Protein AF-A0A8J9T155-F1 (afdb_monomer_lite)

Sequence (86 aa):
KQLERLDDASTELMMGSGDTVWMMLGEAFLATSEDDATEFCEGQVEKMQSRVERLKGEETTIVDEQAELKKILYGRFGKSINLEDS

Organism: Phaeodactylum tricornutum (NCBI:txid2850)

pLDDT: mean 89.71, std 8.21, range [47.62, 98.06]

Structure (mmCIF, N/CA/C/O backbone):
data_AF-A0A8J9T155-F1
#
_entry.id   AF-A0A8J9T155-F1
#
loop_
_atom_site.group_PDB
_atom_site.id
_atom_site.type_symbol
_atom_site.label_atom_id
_atom_site.label_alt_id
_atom_site.label_comp_id
_atom_site.label_asym_id
_atom_site.label_entity_id
_atom_site.label_seq_id
_atom_site.pdbx_PDB_ins_code
_atom_site.Cartn_x
_atom_site.Cartn_y
_atom_site.Cartn_z
_atom_site.occupancy
_atom_site.B_iso_or_equiv
_atom_site.auth_seq_id
_atom_site.auth_comp_id
_atom_site.auth_asym_id
_atom_site.auth_atom_id
_atom_site.pdbx_PDB_model_num
ATOM 1 N N . LYS A 1 1 ? 9.583 1.254 0.851 1.00 73.69 1 LYS A N 1
ATOM 2 C CA . LYS A 1 1 ? 10.696 0.436 0.316 1.00 73.69 1 LYS A CA 1
ATOM 3 C C . LYS A 1 1 ? 10.376 -0.234 -1.017 1.00 73.69 1 LYS A C 1
ATOM 5 O O . LYS A 1 1 ? 11.026 0.139 -1.967 1.00 73.69 1 LYS A O 1
ATOM 10 N N . GLN A 1 2 ? 9.452 -1.200 -1.148 1.00 82.00 2 GLN A N 1
ATOM 11 C CA . GLN A 1 2 ? 9.183 -1.787 -2.484 1.00 82.00 2 GLN A CA 1
ATOM 12 C C . GLN A 1 2 ? 8.549 -0.786 -3.461 1.00 82.00 2 GLN A C 1
ATOM 14 O O . GLN A 1 2 ? 9.035 -0.673 -4.574 1.00 82.00 2 GLN A O 1
ATOM 19 N N . LEU A 1 3 ? 7.533 -0.036 -3.016 1.00 85.00 3 LEU A N 1
ATOM 20 C CA . LEU A 1 3 ? 6.886 1.007 -3.822 1.00 85.00 3 LEU A CA 1
ATOM 21 C C . LEU A 1 3 ? 7.883 2.085 -4.279 1.00 85.00 3 LEU A C 1
ATOM 23 O O . LEU A 1 3 ? 8.028 2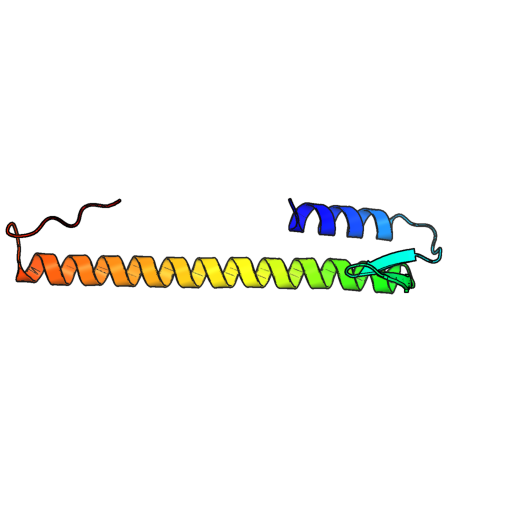.336 -5.459 1.00 85.00 3 LEU A O 1
ATOM 27 N N . GLU A 1 4 ? 8.616 2.637 -3.316 1.00 89.38 4 GLU A N 1
ATOM 28 C CA . GLU A 1 4 ? 9.700 3.608 -3.510 1.00 89.38 4 GLU A CA 1
ATOM 29 C C . GLU A 1 4 ? 10.748 3.120 -4.520 1.00 89.38 4 GLU A C 1
ATOM 31 O O . GLU A 1 4 ? 11.052 3.822 -5.465 1.00 89.38 4 GLU A O 1
ATOM 36 N N . ARG A 1 5 ? 11.204 1.863 -4.416 1.00 88.81 5 ARG A N 1
ATOM 37 C CA . ARG A 1 5 ? 12.149 1.290 -5.389 1.00 88.81 5 ARG A CA 1
ATOM 38 C C . ARG A 1 5 ? 11.582 1.174 -6.804 1.00 88.81 5 ARG A C 1
ATOM 40 O O . ARG A 1 5 ? 12.355 1.221 -7.749 1.00 88.81 5 ARG A O 1
ATOM 47 N N . LEU A 1 6 ? 10.279 0.927 -6.949 1.00 87.25 6 LEU A N 1
ATOM 48 C CA . LEU A 1 6 ? 9.634 0.867 -8.264 1.00 87.25 6 LEU A CA 1
ATOM 49 C C . LEU A 1 6 ? 9.482 2.264 -8.871 1.00 87.25 6 LEU A C 1
ATOM 51 O O . LEU A 1 6 ? 9.662 2.411 -10.073 1.00 87.25 6 LEU A O 1
ATOM 55 N N . ASP A 1 7 ? 9.191 3.260 -8.038 1.00 86.69 7 ASP A N 1
ATOM 56 C CA . ASP A 1 7 ? 9.094 4.669 -8.426 1.00 86.69 7 ASP A CA 1
ATOM 57 C C . ASP A 1 7 ? 10.465 5.232 -8.845 1.00 86.69 7 ASP A C 1
ATOM 59 O O . ASP A 1 7 ? 10.607 5.822 -9.918 1.00 86.69 7 ASP A O 1
ATOM 63 N N . ASP A 1 8 ? 11.503 4.933 -8.056 1.00 90.94 8 ASP A N 1
ATOM 64 C CA . ASP A 1 8 ? 12.897 5.253 -8.374 1.00 90.94 8 ASP A CA 1
ATOM 65 C C . ASP A 1 8 ? 13.318 4.595 -9.700 1.00 90.94 8 ASP A C 1
ATOM 67 O O . ASP A 1 8 ? 13.857 5.261 -10.580 1.00 90.94 8 ASP A O 1
ATOM 71 N N . ALA A 1 9 ? 13.018 3.301 -9.881 1.00 87.25 9 ALA A N 1
ATOM 72 C CA . ALA A 1 9 ? 13.340 2.577 -11.112 1.00 87.25 9 ALA A CA 1
ATOM 73 C C . ALA A 1 9 ? 12.599 3.138 -12.336 1.00 87.25 9 ALA A C 1
ATOM 75 O O . ALA A 1 9 ? 13.195 3.244 -13.403 1.00 87.25 9 ALA A O 1
ATOM 76 N N . SER A 1 10 ? 11.327 3.524 -12.188 1.00 86.62 10 SER A N 1
ATOM 77 C CA . SER A 1 10 ? 10.560 4.182 -13.255 1.00 86.62 10 SER A CA 1
ATOM 78 C C . SER A 1 10 ? 11.207 5.509 -13.663 1.00 86.62 10 SER A C 1
ATOM 80 O O . SER A 1 10 ? 11.408 5.788 -14.844 1.00 86.62 10 SER A O 1
ATOM 82 N N . THR A 1 11 ? 11.621 6.304 -12.673 1.00 87.81 11 THR A N 1
ATOM 83 C CA . THR A 1 11 ? 12.308 7.582 -12.896 1.00 87.81 11 THR A CA 1
ATOM 84 C C . THR A 1 11 ? 13.642 7.393 -13.617 1.00 87.81 11 THR A C 1
ATOM 86 O O . THR A 1 11 ? 13.943 8.138 -14.547 1.00 87.81 11 THR A O 1
ATOM 89 N N . GLU A 1 12 ? 14.435 6.395 -13.222 1.00 86.50 12 GLU A N 1
ATOM 90 C CA . GLU A 1 12 ? 15.703 6.074 -13.885 1.00 86.50 12 GLU A CA 1
ATOM 91 C C . GLU A 1 12 ? 15.502 5.603 -15.330 1.00 86.50 12 GLU A C 1
ATOM 93 O O . GLU A 1 12 ? 16.270 6.011 -16.202 1.00 86.50 12 GLU A O 1
ATOM 98 N N . LEU A 1 13 ? 14.469 4.792 -15.593 1.00 87.06 13 LEU A N 1
ATOM 99 C CA . LEU A 1 13 ? 14.134 4.332 -16.942 1.00 87.06 13 LEU A CA 1
ATOM 100 C C . LEU A 1 13 ? 13.828 5.512 -17.862 1.00 87.06 13 LEU A C 1
ATOM 102 O O . LEU A 1 13 ? 14.466 5.612 -18.898 1.00 87.06 13 LEU A O 1
ATOM 106 N N . MET A 1 14 ? 12.972 6.451 -17.442 1.00 82.62 14 MET A N 1
ATOM 107 C CA . MET A 1 14 ? 12.607 7.643 -18.229 1.00 82.62 14 MET A CA 1
ATOM 108 C C . MET A 1 14 ? 13.775 8.593 -18.543 1.00 82.62 14 MET A C 1
ATOM 110 O O . MET A 1 14 ? 13.660 9.470 -19.401 1.00 82.62 14 MET A O 1
ATOM 114 N N . MET A 1 15 ? 14.883 8.491 -17.806 1.00 84.81 15 MET A N 1
ATOM 115 C CA . MET A 1 15 ? 16.099 9.275 -18.048 1.00 84.81 15 MET A CA 1
ATOM 116 C C . MET A 1 15 ? 17.071 8.575 -19.012 1.00 84.81 15 MET A C 1
ATOM 118 O O . MET A 1 15 ? 18.168 9.091 -19.255 1.00 84.81 15 MET A O 1
ATOM 122 N N . GLY A 1 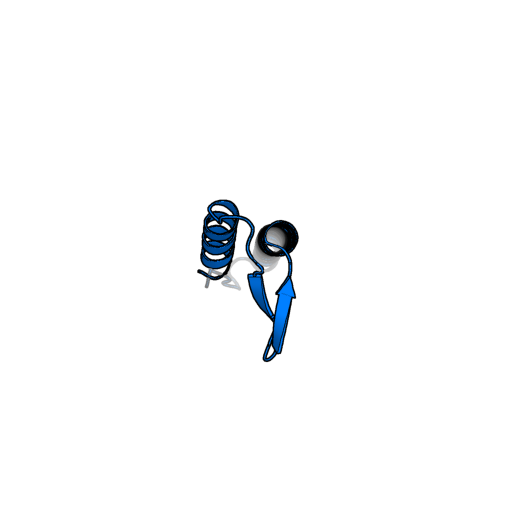16 ? 16.689 7.407 -19.529 1.00 78.62 16 GLY A N 1
ATOM 123 C CA . GLY A 1 16 ? 17.449 6.606 -20.472 1.00 78.62 16 GLY A CA 1
ATOM 124 C C . GLY A 1 16 ? 17.566 7.229 -21.863 1.00 78.62 16 GLY A C 1
ATOM 125 O O . GLY A 1 16 ? 17.036 8.295 -22.176 1.00 78.62 16 GLY A O 1
ATOM 126 N N . SER A 1 17 ? 18.355 6.566 -22.708 1.00 74.81 17 SER A N 1
ATOM 127 C CA . SER A 1 17 ? 18.625 6.976 -24.090 1.00 74.81 17 SER A CA 1
ATOM 128 C C . SER A 1 17 ? 17.948 6.081 -25.138 1.00 74.81 17 SER A C 1
ATOM 130 O O . SER A 1 17 ? 18.364 6.101 -26.298 1.00 74.81 17 SER A O 1
ATOM 132 N N . GLY A 1 18 ? 16.907 5.322 -24.767 1.00 66.62 18 GLY A N 1
ATOM 133 C CA . GLY A 1 18 ? 16.128 4.490 -25.693 1.00 66.62 18 GLY A CA 1
ATOM 134 C C . GLY A 1 18 ? 16.764 3.139 -26.038 1.00 66.62 18 GLY A C 1
ATOM 135 O O . GLY A 1 18 ? 16.513 2.594 -27.115 1.00 66.62 18 GLY A O 1
ATOM 136 N N . ASP A 1 19 ? 17.607 2.603 -25.153 1.00 75.56 19 ASP A N 1
ATOM 137 C CA . ASP A 1 19 ? 18.237 1.293 -25.330 1.00 75.56 19 ASP A CA 1
ATOM 138 C C . ASP A 1 19 ? 17.299 0.136 -24.941 1.00 75.56 19 ASP A C 1
ATOM 140 O O . ASP A 1 19 ? 16.278 0.304 -24.276 1.00 75.56 19 ASP A O 1
ATOM 144 N N . THR A 1 20 ? 17.658 -1.087 -25.347 1.00 86.12 20 THR A N 1
ATOM 145 C CA . THR A 1 20 ? 16.965 -2.296 -24.877 1.00 86.12 20 THR A CA 1
ATOM 146 C C . THR A 1 20 ? 17.152 -2.463 -23.370 1.00 86.12 20 THR A C 1
ATOM 148 O O . THR A 1 20 ? 18.280 -2.586 -22.888 1.00 86.12 20 THR A O 1
ATOM 151 N N . VAL A 1 21 ? 16.043 -2.554 -22.640 1.00 90.12 21 VAL A N 1
ATOM 152 C CA . VAL A 1 21 ? 16.019 -2.768 -21.192 1.00 90.12 21 VAL A CA 1
ATOM 153 C C . VAL A 1 21 ? 15.865 -4.257 -20.899 1.00 90.12 21 VAL A C 1
ATOM 155 O O . VAL A 1 21 ? 15.015 -4.934 -21.474 1.00 90.12 21 VAL A O 1
ATOM 158 N N . TRP A 1 22 ? 16.676 -4.782 -19.980 1.00 90.00 22 TRP A N 1
ATOM 159 C CA . TRP A 1 22 ? 16.529 -6.149 -19.477 1.00 90.00 22 TRP A CA 1
ATOM 160 C C . TRP A 1 22 ? 15.769 -6.141 -18.156 1.00 90.00 22 TRP A C 1
ATOM 162 O O . TRP A 1 22 ? 16.328 -5.834 -17.104 1.00 90.00 22 TRP A O 1
ATOM 172 N N . MET A 1 23 ? 14.493 -6.509 -18.203 1.00 88.12 23 MET A N 1
ATOM 173 C CA . MET A 1 23 ? 13.639 -6.576 -17.023 1.00 88.12 23 MET A CA 1
ATOM 174 C C . MET A 1 23 ? 13.726 -7.957 -16.367 1.00 88.12 23 MET A C 1
ATOM 176 O O . MET A 1 23 ? 13.585 -8.978 -17.042 1.00 88.12 23 MET A O 1
ATOM 180 N N . MET A 1 24 ? 13.925 -7.996 -15.046 1.00 89.25 24 MET A N 1
ATOM 181 C CA . MET A 1 24 ? 13.917 -9.236 -14.265 1.00 89.25 24 MET A CA 1
ATOM 182 C C . MET A 1 24 ? 12.502 -9.549 -13.765 1.00 89.25 24 MET A C 1
ATOM 184 O O . MET A 1 24 ? 11.927 -8.789 -12.986 1.00 89.25 24 MET A O 1
ATOM 188 N N . LEU A 1 25 ? 11.957 -10.693 -14.171 1.00 85.06 25 LEU A N 1
ATOM 189 C CA . LEU A 1 25 ? 10.652 -11.197 -13.747 1.00 85.06 25 LEU A CA 1
ATOM 190 C C . LEU A 1 25 ? 10.826 -12.558 -13.067 1.00 85.06 25 LEU A C 1
ATOM 192 O O . LEU A 1 25 ? 11.057 -13.578 -13.718 1.00 85.06 25 LEU A O 1
ATOM 196 N N . GLY A 1 26 ? 10.721 -12.572 -11.737 1.00 87.31 26 GLY A N 1
ATOM 197 C CA . GLY A 1 26 ? 11.027 -13.759 -10.938 1.00 87.31 26 GLY A CA 1
ATOM 198 C C . GLY A 1 26 ? 12.507 -14.125 -11.056 1.00 87.31 26 GLY A C 1
ATOM 199 O O . GLY A 1 26 ? 13.354 -13.410 -10.531 1.00 87.31 26 GLY A O 1
ATOM 200 N N . GLU A 1 27 ? 12.800 -15.221 -11.757 1.00 92.19 27 GLU A N 1
ATOM 201 C CA . GLU A 1 27 ? 14.163 -15.724 -12.011 1.00 92.19 27 GLU A CA 1
ATOM 202 C C . GLU A 1 27 ? 14.604 -15.558 -13.480 1.00 92.19 27 GLU A C 1
ATOM 204 O O . GLU A 1 27 ? 15.689 -15.997 -13.857 1.00 92.19 27 GLU A O 1
ATOM 209 N N . ALA A 1 28 ? 13.770 -14.944 -14.326 1.00 92.75 28 ALA A N 1
ATOM 210 C CA . ALA A 1 28 ? 14.030 -14.768 -15.754 1.00 92.75 28 ALA A CA 1
ATOM 211 C C . ALA A 1 28 ? 14.299 -13.301 -16.116 1.00 92.75 28 ALA A C 1
ATOM 213 O O . ALA A 1 28 ? 13.824 -12.391 -15.437 1.00 92.75 28 ALA A O 1
ATOM 214 N N . PHE A 1 29 ? 15.011 -13.082 -17.226 1.00 92.88 29 PHE A N 1
ATOM 215 C CA . PHE A 1 29 ? 15.214 -11.762 -17.828 1.00 92.88 29 PHE A CA 1
ATOM 216 C C . PHE A 1 29 ? 14.537 -11.685 -19.196 1.00 92.88 29 PHE A C 1
ATOM 218 O O . PHE A 1 29 ? 14.667 -12.603 -20.007 1.00 92.88 29 PHE A O 1
ATOM 225 N N . LEU A 1 30 ? 13.846 -10.578 -19.455 1.00 91.12 30 LEU A N 1
ATOM 226 C CA . LEU A 1 30 ? 13.195 -10.283 -20.728 1.00 91.12 30 LEU A CA 1
ATOM 227 C C . LEU A 1 30 ? 13.762 -8.981 -21.301 1.00 91.12 30 LEU A C 1
ATOM 229 O O . LEU A 1 30 ? 13.844 -7.985 -20.585 1.00 91.12 30 LEU A O 1
ATOM 233 N N . ALA A 1 31 ? 14.125 -8.991 -22.583 1.00 92.69 31 ALA A N 1
ATOM 234 C CA . ALA A 1 31 ? 14.405 -7.765 -23.321 1.00 92.69 31 ALA A CA 1
ATOM 235 C C . ALA A 1 31 ? 13.087 -7.051 -23.625 1.00 92.69 31 ALA A C 1
ATOM 237 O O . ALA A 1 31 ? 12.161 -7.661 -24.160 1.00 92.69 31 ALA A O 1
ATOM 238 N N . THR A 1 32 ? 13.019 -5.770 -23.301 1.00 91.00 32 THR A N 1
ATOM 239 C CA . THR A 1 32 ? 11.844 -4.925 -23.489 1.00 91.00 32 THR A CA 1
ATOM 240 C C . THR A 1 32 ? 12.272 -3.516 -23.892 1.00 91.00 32 THR A C 1
ATOM 242 O O . THR A 1 32 ? 13.454 -3.169 -23.796 1.00 91.00 32 THR A O 1
ATOM 245 N N . SER A 1 33 ? 11.329 -2.714 -24.384 1.00 91.38 33 SER A N 1
ATOM 246 C CA . SER A 1 33 ? 11.568 -1.285 -24.586 1.00 91.38 33 SER A CA 1
ATOM 247 C C . SER A 1 33 ? 11.565 -0.534 -23.249 1.00 91.38 33 SER A C 1
ATOM 249 O O . SER A 1 33 ? 11.029 -1.024 -22.251 1.00 91.38 33 SER A O 1
ATOM 251 N N . GLU A 1 34 ? 12.184 0.646 -23.236 1.00 89.38 34 GLU A N 1
ATOM 252 C CA . GLU A 1 34 ? 12.159 1.574 -22.099 1.00 89.38 34 GLU A CA 1
ATOM 253 C C . GLU A 1 34 ? 10.723 1.992 -21.745 1.00 89.38 34 GLU A C 1
ATOM 255 O O . GLU A 1 34 ? 10.346 1.947 -20.573 1.00 89.38 34 GLU A O 1
ATOM 260 N N . ASP A 1 35 ? 9.903 2.289 -22.757 1.00 88.75 35 ASP A N 1
ATOM 261 C CA . ASP A 1 35 ? 8.493 2.655 -22.593 1.00 88.75 35 ASP A CA 1
ATOM 262 C C . ASP A 1 35 ? 7.696 1.525 -21.921 1.00 88.75 35 ASP A C 1
ATOM 264 O O . ASP A 1 35 ? 7.037 1.746 -20.906 1.00 88.75 35 ASP A O 1
ATOM 268 N N . ASP A 1 36 ? 7.820 0.289 -22.422 1.00 89.94 36 ASP A N 1
ATOM 269 C CA . ASP A 1 36 ? 7.116 -0.874 -21.860 1.00 89.94 36 ASP A CA 1
ATOM 270 C C . ASP A 1 36 ? 7.571 -1.177 -20.419 1.00 89.94 36 ASP A C 1
ATOM 272 O O . ASP A 1 36 ? 6.775 -1.595 -19.573 1.00 89.94 36 ASP A O 1
ATOM 276 N N . ALA A 1 37 ? 8.865 -0.995 -20.122 1.00 89.75 37 ALA A N 1
ATOM 277 C CA . ALA A 1 37 ? 9.404 -1.185 -18.775 1.00 89.75 37 ALA A CA 1
ATOM 278 C C . ALA A 1 37 ? 8.877 -0.119 -17.803 1.00 89.75 37 ALA A C 1
ATOM 280 O O . ALA A 1 37 ? 8.521 -0.444 -16.668 1.00 89.75 37 ALA A O 1
ATOM 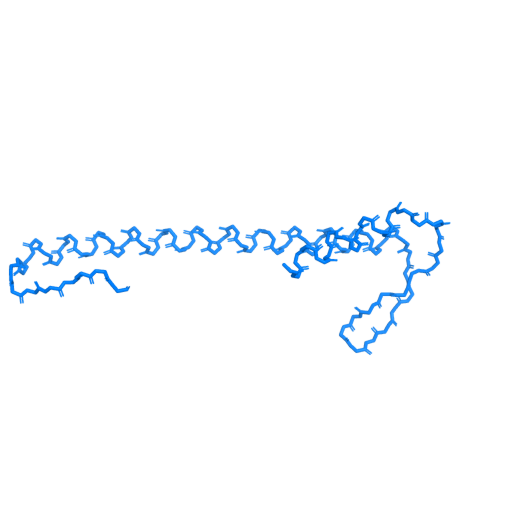281 N N . THR A 1 38 ? 8.793 1.130 -18.263 1.00 88.94 38 THR A N 1
ATOM 282 C CA . THR A 1 38 ? 8.255 2.261 -17.500 1.00 88.94 38 THR A CA 1
ATOM 283 C C . THR A 1 38 ? 6.773 2.043 -17.202 1.00 88.94 38 THR A C 1
ATOM 285 O O . THR A 1 38 ? 6.386 2.031 -16.033 1.00 88.94 38 THR A O 1
ATOM 288 N N . GLU A 1 39 ? 5.958 1.734 -18.219 1.00 90.81 39 GLU A N 1
ATOM 289 C CA . GLU A 1 39 ? 4.524 1.448 -18.054 1.00 90.81 39 GLU A CA 1
ATOM 290 C C . GLU A 1 39 ? 4.293 0.272 -17.091 1.00 90.81 39 GLU A C 1
ATOM 292 O O . GLU A 1 39 ? 3.401 0.303 -16.235 1.00 90.81 39 GLU A O 1
ATOM 297 N N . PHE A 1 40 ? 5.132 -0.767 -17.168 1.00 91.25 40 PHE A N 1
ATOM 298 C CA . PHE A 1 40 ? 5.069 -1.877 -16.226 1.00 91.25 40 PHE A CA 1
ATOM 299 C C . PHE A 1 40 ? 5.324 -1.418 -14.785 1.00 91.25 40 PHE A C 1
ATOM 301 O O . PHE A 1 40 ? 4.545 -1.771 -13.893 1.00 91.25 40 PHE A O 1
ATOM 308 N N . CYS A 1 41 ? 6.394 -0.655 -14.544 1.00 89.94 41 CYS A N 1
ATOM 309 C CA . CYS A 1 41 ? 6.750 -0.144 -13.221 1.00 89.94 41 CYS A CA 1
ATOM 310 C C . CYS A 1 41 ? 5.647 0.748 -12.638 1.00 89.94 41 CYS A C 1
ATOM 312 O O . CYS A 1 41 ? 5.198 0.489 -11.517 1.00 89.94 41 CYS A O 1
ATOM 314 N N . GLU A 1 42 ? 5.152 1.721 -13.403 1.00 90.62 42 GLU A N 1
ATOM 315 C CA . GLU A 1 42 ? 4.053 2.607 -12.999 1.00 90.62 42 GLU A CA 1
ATOM 316 C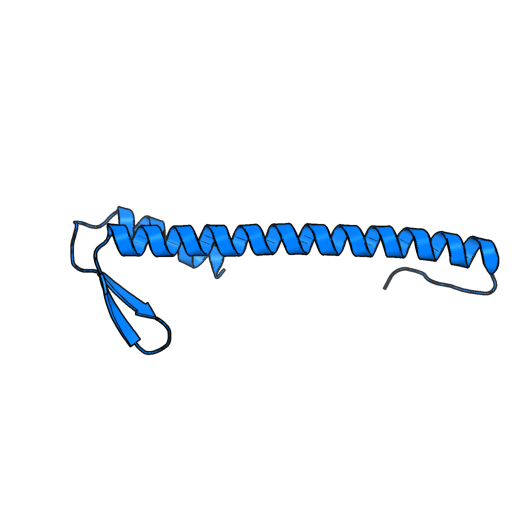 C . GLU A 1 42 ? 2.782 1.814 -12.670 1.00 90.62 42 GLU A C 1
ATOM 318 O O . GLU A 1 42 ? 2.189 1.983 -11.600 1.00 90.62 42 GLU A O 1
ATOM 323 N N . GLY A 1 43 ? 2.418 0.848 -13.517 1.00 92.94 43 GLY A N 1
ATOM 324 C CA . GLY A 1 43 ? 1.270 -0.021 -13.275 1.00 92.94 43 GLY A CA 1
ATOM 325 C C . GLY A 1 43 ? 1.419 -0.897 -12.024 1.00 92.94 43 GLY A C 1
ATOM 326 O O . GLY A 1 43 ? 0.423 -1.230 -11.376 1.00 92.94 43 GLY A O 1
ATOM 327 N N . GLN A 1 44 ? 2.639 -1.295 -11.641 1.00 91.88 44 GLN A N 1
ATOM 328 C CA . GLN A 1 44 ? 2.867 -1.979 -10.360 1.00 91.88 44 GLN A CA 1
ATOM 329 C C . GLN A 1 44 ? 2.729 -1.025 -9.170 1.00 91.88 44 GLN A C 1
ATOM 331 O O . GLN A 1 44 ? 2.152 -1.422 -8.152 1.00 91.88 44 GLN A O 1
ATOM 336 N N . VAL A 1 45 ? 3.227 0.210 -9.287 1.00 90.38 45 VAL A N 1
ATOM 337 C CA . VAL A 1 45 ? 3.080 1.248 -8.256 1.00 90.38 45 VAL A CA 1
ATOM 338 C C . VAL A 1 45 ? 1.601 1.517 -7.993 1.00 90.38 45 VAL A C 1
ATOM 340 O O . VAL A 1 45 ? 1.168 1.405 -6.844 1.00 90.38 45 VAL A O 1
ATOM 343 N N . GLU A 1 46 ? 0.810 1.759 -9.039 1.00 94.38 46 GLU A N 1
ATOM 344 C CA . GLU A 1 46 ? -0.630 2.008 -8.924 1.00 94.38 46 GLU A CA 1
ATOM 345 C C . GLU A 1 46 ? -1.344 0.832 -8.240 1.00 94.38 46 GLU A C 1
ATOM 347 O O . GLU A 1 46 ? -2.023 1.010 -7.227 1.00 94.38 46 GLU A O 1
ATOM 352 N N . LYS A 1 47 ? -1.107 -0.406 -8.699 1.00 94.75 47 LYS A N 1
ATOM 353 C CA . LYS A 1 47 ? -1.693 -1.615 -8.087 1.00 94.75 47 LYS A CA 1
ATOM 354 C C . LYS A 1 47 ? -1.366 -1.737 -6.601 1.00 94.75 47 LYS A C 1
ATOM 356 O O . LYS A 1 47 ? -2.225 -2.124 -5.801 1.00 94.75 47 LYS A O 1
ATOM 361 N N . MET A 1 48 ? -0.121 -1.459 -6.217 1.00 92.94 48 MET A N 1
ATOM 362 C CA . MET A 1 48 ? 0.298 -1.517 -4.819 1.00 92.94 48 MET A CA 1
ATOM 363 C C . MET A 1 48 ? -0.347 -0.401 -3.991 1.00 92.94 48 MET A C 1
ATOM 365 O O . MET A 1 48 ? -0.807 -0.681 -2.882 1.00 92.94 48 MET A O 1
ATOM 369 N N . GLN A 1 49 ? -0.435 0.823 -4.518 1.00 93.69 49 GLN A N 1
ATOM 370 C CA . GLN A 1 49 ? -1.109 1.946 -3.859 1.00 93.69 49 GLN A CA 1
ATOM 371 C C . GLN A 1 49 ? -2.597 1.654 -3.644 1.00 93.69 49 GLN A C 1
ATOM 373 O O . GLN A 1 49 ? -3.059 1.708 -2.503 1.00 93.69 49 GLN A O 1
ATOM 378 N N . SER A 1 50 ? -3.322 1.210 -4.676 1.00 96.31 50 SER A N 1
ATOM 379 C CA . SER A 1 50 ? -4.740 0.847 -4.547 1.00 96.31 50 SER A CA 1
ATOM 380 C C . SER A 1 50 ? -4.957 -0.271 -3.525 1.00 96.31 50 SER A C 1
ATOM 382 O O . SER A 1 50 ? -5.929 -0.263 -2.768 1.00 96.31 50 SER A O 1
ATOM 384 N N . ARG A 1 51 ? -4.038 -1.246 -3.446 1.00 96.31 51 ARG A N 1
ATOM 385 C CA . ARG A 1 51 ? -4.104 -2.300 -2.424 1.00 96.31 51 ARG A CA 1
ATOM 386 C C . ARG A 1 51 ? -3.924 -1.737 -1.015 1.00 96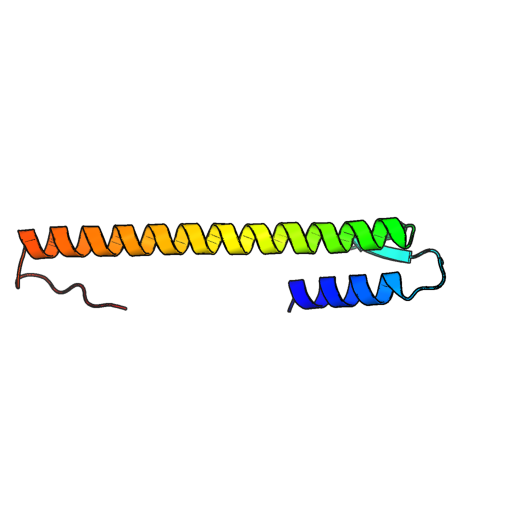.31 51 ARG A C 1
ATOM 388 O O . ARG A 1 51 ? -4.624 -2.187 -0.111 1.00 96.31 51 ARG A O 1
ATOM 395 N N . VAL A 1 52 ? -2.999 -0.798 -0.819 1.00 95.88 52 VAL A N 1
ATOM 396 C CA . VAL A 1 52 ? -2.789 -0.130 0.474 1.00 95.88 52 VAL A CA 1
ATOM 397 C C . VAL A 1 52 ? -4.032 0.655 0.881 1.00 95.88 52 VAL A C 1
ATOM 399 O O . VAL A 1 52 ? -4.473 0.535 2.020 1.00 95.88 52 VAL A O 1
ATOM 402 N N . GLU A 1 53 ? -4.622 1.419 -0.035 1.00 97.31 53 GLU A N 1
ATOM 403 C CA . GLU A 1 53 ? -5.840 2.191 0.231 1.00 97.31 53 GLU A CA 1
ATOM 404 C C . GLU A 1 53 ? -7.018 1.294 0.607 1.00 97.31 53 GLU A C 1
ATOM 406 O O . GLU A 1 53 ? -7.675 1.538 1.619 1.00 97.31 53 GLU A O 1
ATOM 411 N N . ARG A 1 54 ? -7.229 0.200 -0.135 1.00 97.88 54 ARG A N 1
ATOM 412 C CA . ARG A 1 54 ? -8.259 -0.793 0.198 1.00 97.88 54 ARG A CA 1
ATOM 413 C C . ARG A 1 54 ? -8.059 -1.365 1.601 1.00 97.88 54 ARG A C 1
ATOM 415 O O . ARG A 1 54 ? -9.011 -1.420 2.369 1.00 97.88 54 ARG A O 1
ATOM 422 N N . LEU A 1 55 ? -6.832 -1.767 1.943 1.00 97.88 55 LEU A N 1
ATOM 423 C CA . LEU A 1 55 ? -6.526 -2.336 3.259 1.00 97.88 55 LEU A CA 1
ATOM 424 C C . LEU A 1 55 ? -6.760 -1.331 4.394 1.00 97.88 55 LEU A C 1
ATOM 426 O O . LEU A 1 55 ? -7.294 -1.714 5.427 1.00 97.88 55 LEU A O 1
ATOM 430 N N . LYS A 1 56 ? -6.428 -0.050 4.196 1.00 97.69 56 LYS A N 1
ATOM 431 C CA . LYS A 1 56 ? -6.738 1.012 5.169 1.00 97.69 56 LYS A CA 1
ATOM 432 C C . LYS A 1 56 ? -8.243 1.215 5.348 1.00 97.69 56 LYS A C 1
ATOM 434 O O . LYS A 1 56 ? -8.704 1.459 6.462 1.00 97.69 56 LYS A O 1
ATOM 439 N N . GLY A 1 57 ? -9.017 1.115 4.267 1.00 97.94 57 GLY A N 1
ATOM 440 C CA . GLY A 1 57 ? -10.479 1.176 4.335 1.00 97.94 57 GLY A CA 1
ATOM 441 C C . GLY A 1 57 ? -11.075 -0.006 5.106 1.00 97.94 57 GLY A C 1
ATOM 442 O O . GLY A 1 57 ? -11.948 0.181 5.953 1.00 97.94 57 GLY A O 1
ATOM 443 N N . GLU A 1 58 ? -10.564 -1.213 4.861 1.00 98.06 58 GLU A N 1
ATOM 444 C CA . GLU A 1 58 ? -10.950 -2.427 5.594 1.00 98.06 58 GLU A CA 1
ATOM 445 C C . GLU A 1 58 ? -10.593 -2.327 7.080 1.00 98.06 58 GLU A C 1
ATOM 447 O O . GLU A 1 58 ? -11.438 -2.598 7.928 1.00 98.06 58 GLU A O 1
ATOM 452 N N . GLU A 1 59 ? -9.381 -1.873 7.403 1.00 97.81 59 GLU A N 1
ATOM 453 C CA . GLU A 1 59 ? -8.940 -1.616 8.777 1.00 97.81 59 GLU A CA 1
ATOM 454 C C . GLU A 1 59 ? -9.869 -0.629 9.489 1.00 97.81 59 GLU A C 1
ATOM 456 O O . GLU A 1 59 ? -10.354 -0.921 10.580 1.00 97.81 59 GLU A O 1
ATOM 461 N N . THR A 1 60 ? -10.177 0.500 8.846 1.00 97.94 60 THR A N 1
ATOM 462 C CA . THR A 1 60 ? -11.091 1.512 9.397 1.00 97.94 60 THR A CA 1
ATOM 463 C C . THR A 1 60 ? -12.467 0.913 9.687 1.00 97.94 60 THR A C 1
ATOM 465 O O . THR A 1 60 ? -12.995 1.079 10.783 1.00 97.94 60 THR A O 1
ATOM 468 N N . THR A 1 61 ? -13.014 0.147 8.738 1.00 98.00 61 THR A N 1
ATOM 469 C CA . THR A 1 61 ? -14.318 -0.518 8.891 1.00 98.00 61 THR A CA 1
ATOM 470 C C . THR A 1 61 ? -14.316 -1.473 10.084 1.00 98.00 61 THR A C 1
ATOM 472 O O . THR A 1 61 ? -15.221 -1.434 10.913 1.00 98.00 61 THR A O 1
ATOM 475 N N . ILE A 1 62 ? -13.276 -2.300 10.212 1.00 97.50 62 ILE A N 1
ATOM 476 C CA . ILE A 1 62 ? -13.138 -3.259 11.315 1.00 97.50 62 ILE A CA 1
ATOM 477 C C . ILE A 1 62 ? -13.039 -2.535 12.663 1.00 97.50 62 ILE A C 1
ATOM 479 O O . ILE A 1 62 ? -13.662 -2.964 13.634 1.00 97.50 62 ILE A O 1
ATOM 483 N N . VAL A 1 63 ? -12.272 -1.444 12.738 1.00 96.12 63 VAL A N 1
ATOM 484 C CA . VAL A 1 63 ? -12.121 -0.646 13.964 1.00 96.12 63 VAL A CA 1
ATOM 485 C C . VAL A 1 63 ? -13.450 -0.003 14.367 1.00 96.12 63 VAL A C 1
ATOM 487 O O . VAL A 1 63 ? -13.821 -0.057 15.543 1.00 96.12 63 VAL A O 1
ATOM 490 N N . ASP A 1 64 ? -14.202 0.539 13.411 1.00 96.88 64 ASP A N 1
ATOM 491 C CA . ASP A 1 64 ? -15.515 1.139 13.663 1.00 96.88 64 ASP A CA 1
ATOM 492 C C . ASP A 1 64 ? -16.536 0.093 14.139 1.00 96.88 64 ASP A C 1
ATOM 494 O O . ASP A 1 64 ? -17.241 0.305 15.133 1.00 96.88 64 ASP A O 1
ATOM 498 N N . GLU A 1 65 ? -16.580 -1.074 13.490 1.00 97.12 65 GLU A N 1
ATOM 499 C CA . GLU A 1 65 ? -17.423 -2.200 13.906 1.00 97.12 65 GLU A CA 1
ATOM 500 C C . GLU A 1 65 ? -17.047 -2.697 15.307 1.00 97.12 65 GLU A C 1
ATOM 502 O O . GLU A 1 65 ? -17.920 -2.928 16.151 1.00 97.12 65 GLU A O 1
ATOM 507 N N . GLN A 1 66 ? -15.750 -2.813 15.600 1.00 95.00 66 GLN A N 1
ATOM 508 C CA . GLN A 1 66 ? -15.260 -3.200 16.920 1.00 95.00 66 GLN A CA 1
ATOM 509 C C . GLN A 1 66 ? -15.678 -2.182 17.990 1.00 95.00 66 GLN A C 1
ATOM 511 O O . GLN A 1 66 ? -16.099 -2.577 19.082 1.00 95.00 66 GLN A O 1
ATOM 516 N N . ALA A 1 67 ? -15.589 -0.883 17.695 1.00 93.94 67 ALA A N 1
ATOM 517 C CA . ALA A 1 67 ? -16.008 0.175 18.607 1.00 93.94 67 ALA A CA 1
ATOM 518 C C . ALA A 1 67 ? -17.511 0.095 18.907 1.00 93.94 67 ALA A C 1
ATOM 520 O O . ALA A 1 67 ? -17.921 0.239 20.062 1.00 93.94 67 ALA A O 1
ATOM 521 N N . GLU A 1 68 ? -18.339 -0.185 17.901 1.00 95.88 68 GLU A N 1
ATOM 522 C CA . GLU A 1 68 ? -19.779 -0.346 18.094 1.00 95.88 68 GLU A CA 1
ATOM 523 C C . GLU A 1 68 ? -20.117 -1.596 18.915 1.00 95.88 68 GLU A C 1
ATOM 525 O O . GLU A 1 68 ? -20.883 -1.528 19.881 1.00 95.88 68 GLU A O 1
ATOM 530 N N . LEU A 1 69 ? -19.468 -2.726 18.630 1.00 95.50 69 LEU A N 1
ATOM 531 C CA . LEU A 1 69 ? -19.622 -3.949 19.419 1.00 95.50 69 LEU A CA 1
ATOM 532 C C . LEU A 1 69 ? -19.210 -3.743 20.883 1.00 95.50 69 LEU A C 1
ATOM 534 O O . LEU A 1 69 ? -19.914 -4.203 21.787 1.00 95.50 69 LEU A O 1
ATOM 538 N N . LYS A 1 70 ? -18.121 -3.005 21.144 1.00 92.75 70 LYS A N 1
ATOM 539 C CA . LYS A 1 70 ? -17.702 -2.632 22.507 1.00 92.75 70 LYS A CA 1
ATOM 540 C C . LYS A 1 70 ? -18.808 -1.857 23.231 1.00 92.75 70 LYS A C 1
ATOM 542 O O . LYS A 1 70 ? -19.128 -2.198 24.371 1.00 92.75 70 LYS A O 1
ATOM 547 N N . LYS A 1 71 ? -19.446 -0.871 22.585 1.00 93.62 71 LYS A N 1
ATOM 548 C CA . LYS A 1 71 ? -20.573 -0.122 23.181 1.00 93.62 71 LYS A CA 1
ATOM 549 C C . LYS A 1 71 ? -21.745 -1.037 23.522 1.00 93.62 71 LYS A C 1
ATOM 551 O O . LYS A 1 71 ? -22.281 -0.944 24.626 1.00 93.62 71 LYS A O 1
ATOM 556 N N . ILE A 1 72 ? -22.115 -1.942 22.615 1.00 95.50 72 ILE A N 1
ATOM 557 C CA . ILE A 1 72 ? -23.204 -2.907 22.832 1.00 95.50 72 ILE A CA 1
ATOM 558 C C . ILE A 1 72 ? -22.903 -3.795 24.047 1.00 95.50 72 ILE A C 1
ATOM 560 O O . ILE A 1 72 ? -23.760 -3.980 24.917 1.00 95.50 72 ILE A O 1
ATOM 564 N N . LEU A 1 73 ? -21.681 -4.323 24.141 1.00 94.62 73 LEU A N 1
ATOM 565 C CA . LEU A 1 73 ? -21.265 -5.187 25.245 1.00 94.62 73 LEU A CA 1
ATOM 566 C C . LEU A 1 73 ? -21.256 -4.440 26.580 1.00 94.62 73 LEU A C 1
ATOM 568 O O . LEU A 1 73 ? -21.817 -4.947 27.553 1.00 94.62 73 LEU A O 1
ATOM 572 N N . TYR A 1 74 ? -20.710 -3.225 26.635 1.00 94.88 74 TYR A N 1
ATOM 573 C CA . TYR A 1 74 ? -20.748 -2.414 27.854 1.00 94.88 74 TYR A CA 1
ATOM 574 C C . TYR A 1 74 ? -22.166 -1.985 28.237 1.00 94.88 74 TYR A C 1
ATOM 576 O O . TYR A 1 74 ? -22.489 -1.972 29.424 1.00 94.88 74 TYR A O 1
ATOM 584 N N . GLY A 1 75 ? -23.042 -1.712 27.267 1.00 93.88 75 GLY A N 1
ATOM 585 C CA . GLY A 1 75 ? -24.457 -1.446 27.526 1.00 93.88 75 GLY A CA 1
ATOM 586 C C . GLY A 1 75 ? -25.174 -2.633 28.176 1.00 93.88 75 GLY A C 1
ATOM 587 O O . GLY A 1 75 ? -26.022 -2.441 29.045 1.00 93.88 75 GLY A O 1
ATOM 588 N N . ARG A 1 76 ? -24.808 -3.868 27.804 1.00 95.56 76 ARG A N 1
ATOM 589 C CA . ARG A 1 76 ? -25.419 -5.097 28.336 1.00 95.56 76 ARG A CA 1
ATOM 590 C C . ARG A 1 76 ? -24.811 -5.572 29.655 1.00 95.56 76 ARG A C 1
ATOM 592 O O . ARG A 1 76 ? -25.542 -6.017 30.535 1.00 95.56 76 ARG A O 1
ATOM 599 N N . PHE A 1 77 ? -23.489 -5.544 29.768 1.00 94.75 77 PHE A N 1
ATOM 600 C CA . PHE A 1 77 ? -22.747 -6.179 30.861 1.00 94.75 77 PHE A CA 1
ATOM 601 C C . PHE A 1 77 ? -22.174 -5.172 31.867 1.00 94.75 77 PHE A C 1
ATOM 603 O O . PHE A 1 77 ? -21.824 -5.550 32.990 1.00 94.75 77 PHE A O 1
ATOM 610 N N . GLY A 1 78 ? -22.103 -3.886 31.518 1.00 88.94 78 GLY A N 1
ATOM 611 C CA . GLY A 1 78 ? -21.625 -2.828 32.404 1.00 88.94 78 GLY A CA 1
ATOM 612 C C . GLY A 1 78 ? -20.245 -3.135 32.984 1.00 88.94 78 GLY A C 1
ATOM 613 O O . GLY A 1 78 ? -19.322 -3.511 32.270 1.00 88.94 78 GLY A O 1
ATOM 614 N N . LYS A 1 79 ? -20.120 -3.017 34.309 1.00 89.69 79 LYS A N 1
ATOM 615 C CA . LYS A 1 79 ? -18.859 -3.221 35.044 1.00 89.69 79 LYS A CA 1
ATOM 616 C C . LYS A 1 79 ? -18.460 -4.692 35.232 1.00 89.69 79 LYS A C 1
ATOM 618 O O . LYS A 1 79 ? -17.468 -4.956 35.901 1.00 89.69 79 LYS A O 1
ATOM 623 N N . SER A 1 80 ? -19.236 -5.648 34.712 1.00 92.12 80 SER A N 1
ATOM 624 C CA . SER A 1 80 ? -18.912 -7.082 34.826 1.00 92.12 80 SER A CA 1
ATOM 625 C C . SER A 1 80 ? -17.881 -7.565 33.799 1.00 92.12 80 SER A C 1
ATOM 627 O O . SER A 1 80 ? -17.432 -8.705 33.884 1.00 92.12 80 SER A O 1
ATOM 629 N N . ILE A 1 81 ? -17.489 -6.703 32.856 1.00 92.44 81 ILE A N 1
ATOM 630 C CA . ILE A 1 81 ? -16.479 -6.968 31.826 1.00 92.44 81 ILE A CA 1
ATOM 631 C C . ILE A 1 81 ? -15.479 -5.803 31.738 1.00 92.44 81 ILE A C 1
ATOM 633 O O . ILE A 1 81 ? -15.797 -4.687 32.149 1.00 92.44 81 ILE A O 1
ATOM 637 N N . ASN A 1 82 ? -14.294 -6.056 31.173 1.00 87.56 82 ASN A N 1
ATOM 638 C CA . ASN A 1 82 ? -13.318 -5.030 30.799 1.00 87.56 82 ASN A CA 1
ATOM 639 C C . ASN A 1 82 ? -12.709 -5.367 29.425 1.00 87.56 82 ASN A C 1
ATOM 641 O O . ASN A 1 82 ? -12.140 -6.443 29.260 1.00 87.56 82 ASN A O 1
ATOM 645 N N . LEU A 1 83 ? -12.866 -4.467 28.455 1.00 83.94 83 LEU A N 1
ATOM 646 C CA . LEU A 1 83 ? -12.499 -4.619 27.038 1.00 83.94 83 LEU A CA 1
ATOM 647 C C . LEU A 1 83 ? -11.529 -3.517 26.554 1.00 83.94 83 LEU A C 1
ATOM 649 O O . LEU A 1 83 ? -1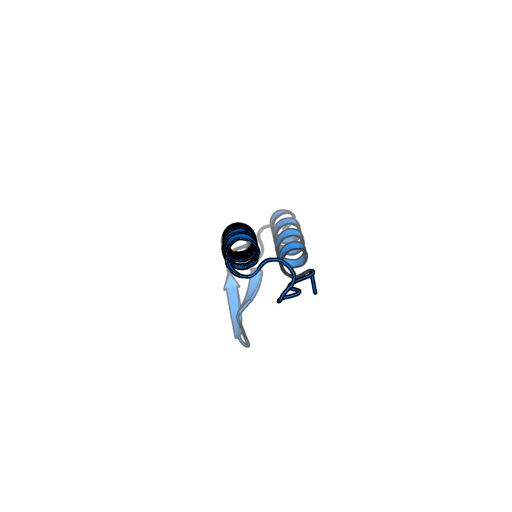1.593 -3.134 25.385 1.00 83.94 83 LEU A O 1
ATOM 653 N N . GLU A 1 84 ? -10.705 -2.949 27.443 1.00 77.88 84 GLU A N 1
ATOM 654 C CA . GLU A 1 84 ? -9.726 -1.905 27.084 1.00 77.88 84 GLU A CA 1
ATOM 655 C C . GLU A 1 84 ? -8.755 -2.320 25.961 1.00 77.88 84 GLU A C 1
ATOM 657 O O . GLU A 1 84 ? -8.492 -3.504 25.742 1.00 77.88 84 GLU A O 1
ATOM 662 N N . ASP A 1 85 ? -8.262 -1.311 25.233 1.00 60.09 85 ASP A N 1
ATOM 663 C CA . ASP A 1 85 ? -7.484 -1.447 23.999 1.00 60.09 85 ASP A CA 1
ATOM 664 C C . ASP A 1 85 ? -6.132 -2.143 24.244 1.00 60.09 85 ASP A C 1
ATOM 666 O O . ASP A 1 85 ? -5.323 -1.703 25.061 1.00 60.09 85 ASP A O 1
ATOM 670 N N . SER A 1 86 ? -5.899 -3.243 23.524 1.00 47.62 86 SER A N 1
ATOM 671 C CA . SER A 1 86 ? -4.585 -3.870 23.316 1.00 47.62 86 SER A CA 1
ATOM 672 C C . SER A 1 86 ? -4.202 -3.742 21.852 1.00 47.62 86 SER A C 1
ATOM 674 O O . SER A 1 86 ? -5.129 -3.874 21.018 1.00 47.62 86 SER A O 1
#

Radius of gyration: 23.2 Å; chains: 1; bounding box: 44×25×61 Å

Secondary structure (DSSP, 8-state):
-HHHHHHHHHHHHHTS-SPPEEEEETTEEEEE-HHHHHHHHHHHHHHHHHHHHHHHHHHHHHHHHHHHHHHHHHHHHGGG------

Foldseek 3Di:
DVLVVLVVVLVVLVVDDFDFDWDDDPNDTDTDTSVVSNVVSVVVSVVVVVVVVVVVVVVVVVVVVVVVVVVVCCVPQPPVDDDDDD

InterPro domains:
  IPR002777 Prefoldin beta-like [PF01920] (1-79)
  IPR009053 Prefoldin [G3DSA:1.10.287.370] (1-77)
  IPR016661 Prefoldin, subunit 4 [PTHR21100] (1-85)